Protein AF-A0A9P5ILT1-F1 (afdb_monomer_lite)

Organism: NCBI:txid139641

Structure (mmCIF, N/CA/C/O backbone):
data_AF-A0A9P5ILT1-F1
#
_entry.id   AF-A0A9P5ILT1-F1
#
loop_
_atom_site.group_PDB
_atom_site.id
_atom_site.type_symbol
_atom_site.label_atom_id
_atom_site.label_alt_id
_atom_site.label_comp_id
_atom_site.label_asym_id
_atom_site.label_entity_id
_atom_site.label_seq_id
_atom_site.pdbx_PDB_ins_code
_atom_site.Cartn_x
_atom_site.Cartn_y
_atom_site.Cartn_z
_atom_site.occupancy
_atom_site.B_iso_or_equiv
_atom_site.auth_seq_id
_atom_site.auth_comp_id
_atom_site.auth_asym_id
_atom_site.auth_atom_id
_atom_site.pdbx_PDB_model_num
ATOM 1 N N . MET A 1 1 ? -28.164 12.081 7.747 1.00 34.66 1 MET A N 1
ATOM 2 C CA . MET A 1 1 ? -28.177 11.231 6.538 1.00 34.66 1 MET A CA 1
ATOM 3 C C . MET A 1 1 ? -28.187 9.801 7.022 1.00 34.66 1 MET A C 1
ATOM 5 O O . MET A 1 1 ? -27.185 9.370 7.576 1.00 34.66 1 MET A O 1
ATOM 9 N N . GLU A 1 2 ? -29.314 9.105 6.895 1.00 34.25 2 GLU A N 1
ATOM 10 C CA . GLU A 1 2 ? -29.306 7.647 7.009 1.00 34.25 2 GLU A CA 1
ATOM 11 C C . GLU A 1 2 ? -28.445 7.129 5.857 1.00 34.25 2 GLU A C 1
ATOM 13 O O . GLU A 1 2 ? -28.800 7.266 4.688 1.00 34.25 2 GLU A O 1
ATOM 18 N N . SER A 1 3 ? -27.253 6.633 6.182 1.00 45.31 3 SER A N 1
ATOM 19 C CA . SER A 1 3 ? -26.514 5.763 5.278 1.00 45.31 3 SER A CA 1
ATOM 20 C C . SER A 1 3 ? -27.448 4.598 4.983 1.00 45.31 3 SER A C 1
ATOM 22 O O . SER A 1 3 ? -27.653 3.767 5.866 1.00 45.31 3 SER A O 1
ATOM 24 N N . GLY A 1 4 ? -28.018 4.537 3.776 1.00 52.44 4 GLY A N 1
ATOM 25 C CA . GLY A 1 4 ? -28.657 3.319 3.287 1.00 52.44 4 GLY A CA 1
ATOM 26 C C . GLY A 1 4 ? -27.746 2.134 3.600 1.00 52.44 4 GLY A C 1
ATOM 27 O O . GLY A 1 4 ? -26.514 2.261 3.575 1.00 52.44 4 GLY A O 1
ATOM 28 N N . CYS A 1 5 ? -28.328 1.015 4.024 1.00 67.44 5 CYS A N 1
ATOM 29 C CA . CYS A 1 5 ? -27.541 -0.144 4.408 1.00 67.44 5 CYS A CA 1
ATOM 30 C C . CYS A 1 5 ? -26.782 -0.618 3.160 1.00 67.44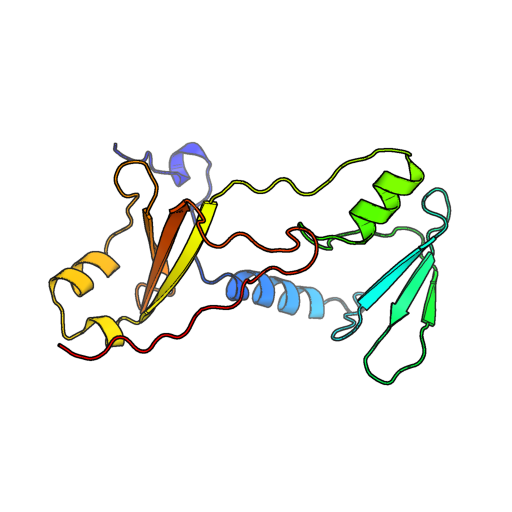 5 CYS A C 1
ATOM 32 O O . CYS A 1 5 ? -27.375 -1.234 2.285 1.00 67.44 5 CYS A O 1
ATOM 34 N N . ILE A 1 6 ? -25.481 -0.310 3.056 1.00 79.25 6 ILE A N 1
ATOM 35 C CA . ILE A 1 6 ? -24.634 -0.573 1.869 1.00 79.25 6 ILE A CA 1
ATOM 36 C C . ILE A 1 6 ? -24.800 -2.020 1.365 1.00 79.25 6 ILE A C 1
ATOM 38 O O . ILE A 1 6 ? -24.772 -2.286 0.169 1.00 79.25 6 ILE A O 1
ATOM 42 N N . ARG A 1 7 ? -25.053 -2.963 2.276 1.00 85.38 7 ARG A N 1
ATOM 43 C CA . ARG A 1 7 ? -25.343 -4.363 1.951 1.00 85.38 7 ARG A CA 1
ATOM 44 C C . ARG A 1 7 ? -26.602 -4.557 1.101 1.00 85.38 7 ARG A C 1
ATOM 46 O O . ARG A 1 7 ? -26.610 -5.433 0.247 1.00 85.38 7 ARG A O 1
ATOM 53 N N . GLU A 1 8 ? -27.666 -3.812 1.365 1.00 87.19 8 GLU A N 1
ATOM 54 C CA . GLU A 1 8 ? -28.930 -3.916 0.627 1.00 87.19 8 GLU A CA 1
ATOM 55 C C . GLU A 1 8 ? -28.791 -3.365 -0.792 1.00 87.19 8 GLU A C 1
ATOM 57 O O . GLU A 1 8 ? -29.348 -3.930 -1.727 1.00 87.19 8 GLU A O 1
ATOM 62 N N . GLU A 1 9 ? -28.008 -2.299 -0.957 1.00 91.00 9 GLU A N 1
ATOM 63 C CA . GLU A 1 9 ? -27.797 -1.652 -2.252 1.00 91.00 9 GLU A CA 1
ATOM 64 C C . GLU A 1 9 ? -26.807 -2.423 -3.137 1.00 91.00 9 GLU A C 1
ATOM 66 O O . GLU A 1 9 ? -27.036 -2.572 -4.337 1.00 91.00 9 GLU A O 1
ATOM 71 N N . TYR A 1 10 ? -25.729 -2.953 -2.551 1.00 89.81 10 TYR A N 1
ATOM 72 C CA . TYR A 1 10 ? -24.613 -3.536 -3.308 1.00 89.81 10 TYR A CA 1
ATOM 73 C C . TYR A 1 10 ? -24.456 -5.054 -3.133 1.00 89.81 10 TYR A C 1
ATOM 75 O O . TYR A 1 10 ? -23.564 -5.646 -3.733 1.00 89.81 10 TYR A O 1
ATOM 83 N N . GLY A 1 11 ? -25.290 -5.703 -2.315 1.00 90.88 11 GLY A N 1
ATOM 84 C CA . GLY A 1 11 ? -25.255 -7.151 -2.055 1.00 90.88 11 GLY A CA 1
ATOM 85 C C . GLY A 1 11 ? -24.144 -7.613 -1.102 1.00 90.88 11 GLY A C 1
ATOM 86 O O . GLY A 1 11 ? -24.247 -8.690 -0.511 1.00 90.88 11 GLY A O 1
ATOM 87 N N . ASP A 1 12 ? -23.127 -6.780 -0.879 1.00 86.88 12 ASP A N 1
ATOM 88 C CA . ASP A 1 12 ? -21.944 -7.100 -0.085 1.00 86.88 12 ASP A CA 1
ATOM 89 C C . ASP A 1 12 ? -21.780 -6.181 1.137 1.00 86.88 12 ASP A C 1
ATOM 91 O O . ASP A 1 12 ? -22.152 -5.005 1.109 1.00 86.88 12 ASP A O 1
ATOM 95 N N . PRO A 1 13 ? -21.212 -6.680 2.253 1.00 87.00 13 PRO A N 1
ATOM 96 C CA . PRO A 1 13 ? -20.919 -5.834 3.401 1.00 87.00 13 PRO A CA 1
ATOM 97 C C . PRO A 1 13 ? -19.838 -4.798 3.100 1.00 87.00 13 PRO A C 1
ATOM 99 O O . PRO A 1 13 ? -18.778 -5.117 2.566 1.00 87.00 13 PRO A O 1
ATOM 102 N N . HIS A 1 14 ? -20.034 -3.587 3.617 1.00 84.00 14 HIS A N 1
ATOM 103 C CA . HIS A 1 14 ? -18.939 -2.646 3.808 1.00 84.00 14 HIS A CA 1
ATOM 104 C C . HIS A 1 14 ? -18.054 -3.107 4.975 1.00 84.00 14 HIS A C 1
ATOM 106 O O . HIS A 1 14 ? -18.543 -3.305 6.090 1.00 84.00 14 HIS A O 1
ATOM 112 N N . MET A 1 15 ? -16.755 -3.294 4.730 1.00 84.44 15 MET A N 1
ATOM 113 C CA . MET A 1 15 ? -15.807 -3.778 5.737 1.00 84.44 15 MET A CA 1
ATOM 114 C C . MET A 1 15 ? -14.665 -2.785 5.941 1.00 84.44 15 MET A C 1
ATOM 116 O O . MET A 1 15 ? -14.044 -2.325 4.986 1.00 84.44 15 MET A O 1
ATOM 120 N N . VAL A 1 16 ? -14.344 -2.521 7.207 1.00 84.69 16 VAL A N 1
ATOM 121 C CA . VAL A 1 16 ? -13.182 -1.727 7.621 1.00 84.69 16 VAL A CA 1
ATOM 122 C C . VAL A 1 16 ? -12.216 -2.597 8.417 1.00 84.69 16 VAL A C 1
ATOM 124 O O . VAL A 1 16 ? -12.615 -3.524 9.124 1.00 84.69 16 VAL A O 1
ATOM 127 N N . GLY A 1 17 ? -10.921 -2.318 8.311 1.00 85.50 17 GLY A N 1
ATOM 128 C CA . GLY A 1 17 ? -9.905 -3.095 9.007 1.00 85.50 17 GLY A CA 1
ATOM 129 C C . GLY A 1 17 ? -8.515 -2.497 8.876 1.00 85.50 17 GLY A C 1
ATOM 130 O O . GLY A 1 17 ? -8.280 -1.559 8.114 1.00 85.50 17 GLY A O 1
ATOM 131 N N . HIS A 1 18 ? -7.574 -3.057 9.631 1.00 87.56 18 HIS A N 1
ATOM 132 C CA . HIS A 1 18 ? -6.176 -2.672 9.508 1.00 87.56 18 HIS A CA 1
ATOM 133 C C . HIS A 1 18 ? -5.635 -3.100 8.136 1.00 87.56 18 HIS A C 1
ATOM 135 O O . HIS A 1 18 ? -5.865 -4.231 7.711 1.00 87.56 18 HIS A O 1
ATOM 141 N N . ARG A 1 19 ? -4.885 -2.229 7.445 1.00 86.44 19 ARG A N 1
ATOM 142 C CA . ARG A 1 19 ? -4.401 -2.480 6.069 1.00 86.44 19 ARG A CA 1
ATOM 143 C C . ARG A 1 19 ? -3.512 -3.726 5.953 1.00 86.44 19 ARG A C 1
ATOM 145 O O . ARG A 1 19 ? -3.482 -4.374 4.904 1.00 86.44 19 ARG A O 1
ATOM 152 N N . SER A 1 20 ? -2.801 -4.081 7.024 1.00 88.81 20 SER A N 1
ATOM 153 C CA . SER A 1 20 ? -1.986 -5.301 7.040 1.00 88.81 20 SER A CA 1
ATOM 154 C C . SER A 1 20 ? -2.832 -6.575 7.014 1.00 88.81 20 SER A C 1
ATOM 156 O O . SER A 1 20 ? -2.392 -7.552 6.423 1.00 88.81 20 SER A O 1
ATOM 158 N N . SER A 1 21 ? -4.049 -6.577 7.571 1.00 90.06 21 SER A N 1
ATOM 159 C CA . SER A 1 21 ? -4.894 -7.774 7.669 1.00 90.06 21 SER A CA 1
ATOM 160 C C . SER A 1 21 ? -5.263 -8.381 6.305 1.00 90.06 21 SER A C 1
ATOM 162 O O . SER A 1 21 ? -4.961 -9.560 6.096 1.00 90.06 21 SER A O 1
ATOM 164 N N . PRO A 1 22 ? -5.849 -7.636 5.339 1.00 91.06 22 PRO A N 1
ATOM 165 C CA . PRO A 1 22 ? -6.147 -8.192 4.019 1.00 91.06 22 PRO A CA 1
ATOM 166 C C . PRO A 1 22 ? -4.868 -8.552 3.254 1.00 91.06 22 PRO A C 1
ATOM 168 O O . PRO A 1 22 ? -4.805 -9.616 2.642 1.00 91.06 22 PRO A O 1
ATOM 171 N N . THR A 1 23 ? -3.823 -7.724 3.349 1.00 92.62 23 THR A N 1
ATOM 172 C CA . THR A 1 23 ? -2.527 -7.971 2.691 1.00 92.62 23 THR A CA 1
ATOM 173 C C . THR A 1 23 ? -1.887 -9.275 3.177 1.00 92.62 23 THR A C 1
ATOM 175 O O . THR A 1 23 ? -1.473 -10.108 2.372 1.00 92.62 23 THR A O 1
ATOM 178 N N . GLN A 1 24 ? -1.866 -9.501 4.491 1.00 94.19 24 GLN A N 1
ATOM 179 C CA . GLN A 1 24 ? -1.342 -10.719 5.104 1.00 94.19 24 GLN A CA 1
ATOM 180 C C . GLN A 1 24 ? -2.189 -11.941 4.735 1.00 94.19 24 GLN A C 1
ATOM 182 O O . GLN A 1 24 ? -1.641 -13.011 4.461 1.00 94.19 24 GLN A O 1
ATOM 187 N N . GLY A 1 25 ? -3.516 -11.788 4.702 1.00 95.56 25 GLY A N 1
ATOM 188 C CA . GLY A 1 25 ? -4.440 -12.835 4.272 1.00 95.56 25 GLY A CA 1
ATOM 189 C C . GLY A 1 25 ? -4.195 -13.272 2.826 1.00 95.56 25 GLY A C 1
ATOM 190 O O . GLY A 1 25 ? -4.086 -14.471 2.561 1.00 95.56 25 GLY A O 1
ATOM 191 N N . LEU A 1 26 ? -4.045 -12.310 1.909 1.00 95.69 26 LEU A N 1
ATOM 192 C CA . LEU A 1 26 ? -3.699 -12.556 0.506 1.00 95.69 26 LEU A CA 1
ATOM 193 C C . LEU A 1 26 ? -2.339 -13.244 0.385 1.00 95.69 26 LEU A C 1
ATOM 195 O O . LEU A 1 26 ? -2.253 -14.321 -0.198 1.00 95.69 26 LEU A O 1
ATOM 199 N N . TYR A 1 27 ? -1.301 -12.690 1.015 1.00 95.75 27 TYR A N 1
ATOM 200 C CA . TYR A 1 27 ? 0.045 -13.265 1.000 1.00 95.75 27 TYR A CA 1
ATOM 201 C C . TYR A 1 27 ? 0.068 -14.716 1.509 1.00 95.75 27 TYR A C 1
ATOM 203 O O . TYR A 1 27 ? 0.648 -15.602 0.879 1.00 95.75 27 TYR A O 1
ATOM 211 N N . ASN A 1 28 ? -0.614 -14.995 2.622 1.00 96.31 28 ASN A N 1
ATOM 212 C CA . ASN A 1 28 ? -0.699 -16.343 3.183 1.00 96.31 28 ASN A CA 1
ATOM 213 C C . ASN A 1 28 ? -1.470 -17.320 2.286 1.00 96.31 28 ASN A C 1
ATOM 215 O O . ASN A 1 28 ? -1.109 -18.495 2.233 1.00 96.31 28 ASN A O 1
ATOM 219 N N . LYS A 1 29 ? -2.507 -16.862 1.574 1.00 97.19 29 LYS A N 1
ATOM 220 C CA . LYS A 1 29 ? -3.202 -17.692 0.580 1.00 97.19 29 LYS A CA 1
ATOM 221 C C . LYS A 1 29 ? -2.320 -17.965 -0.638 1.00 97.19 29 LYS A C 1
ATOM 223 O O . LYS A 1 29 ? -2.256 -19.111 -1.069 1.00 97.19 29 LYS A O 1
ATOM 228 N N . CYS A 1 30 ? -1.609 -16.961 -1.144 1.00 96.88 30 CYS A N 1
ATOM 229 C CA . CYS A 1 30 ? -0.719 -17.109 -2.295 1.00 96.88 30 CYS A CA 1
ATOM 230 C C . CYS A 1 30 ? 0.439 -18.082 -2.026 1.00 96.88 30 CYS A C 1
ATOM 232 O O . CYS A 1 30 ? 0.799 -18.846 -2.911 1.00 96.88 30 CYS A O 1
ATOM 234 N N . LYS A 1 31 ? 0.952 -18.150 -0.789 1.00 95.62 31 LYS A N 1
ATOM 235 C CA . LYS A 1 31 ? 1.980 -19.134 -0.389 1.00 95.62 31 LYS A CA 1
ATOM 236 C C . LYS A 1 31 ? 1.562 -20.602 -0.541 1.00 95.62 31 LYS A C 1
ATOM 238 O O . LYS A 1 31 ? 2.414 -21.478 -0.469 1.00 95.62 31 LYS A O 1
ATOM 243 N N . LYS A 1 32 ? 0.270 -20.887 -0.730 1.00 96.81 32 LYS A N 1
ATOM 244 C CA . LYS A 1 32 ? -0.218 -22.247 -0.999 1.00 96.81 32 LYS A CA 1
ATOM 245 C C . LYS A 1 32 ? 0.031 -22.697 -2.444 1.00 96.81 32 LYS A C 1
ATOM 247 O O . LYS A 1 32 ? -0.148 -23.876 -2.726 1.00 96.81 32 LYS A O 1
ATOM 252 N N . TYR A 1 33 ? 0.420 -21.784 -3.336 1.00 97.56 33 TYR A N 1
ATOM 253 C CA . TYR A 1 33 ? 0.708 -22.071 -4.739 1.00 97.56 33 TYR A CA 1
ATOM 254 C C . TYR A 1 33 ? 2.229 -22.150 -4.943 1.00 97.56 33 TYR A C 1
ATOM 256 O O . TYR A 1 33 ? 2.898 -21.125 -4.809 1.00 97.56 33 TYR A O 1
ATOM 264 N N . PRO A 1 34 ? 2.790 -23.334 -5.250 1.00 94.69 34 PRO A N 1
ATOM 265 C CA . PRO A 1 34 ? 4.242 -23.531 -5.319 1.00 94.69 34 PRO A CA 1
ATOM 266 C C . PRO A 1 34 ? 4.901 -22.788 -6.489 1.00 94.69 34 PRO A C 1
ATOM 268 O O . PRO A 1 34 ? 6.074 -22.433 -6.405 1.00 94.69 34 PRO A O 1
ATOM 271 N N . ASP A 1 35 ? 4.143 -22.509 -7.550 1.00 96.62 35 ASP A N 1
ATOM 272 C CA . ASP A 1 35 ? 4.636 -21.798 -8.734 1.00 96.62 35 ASP A CA 1
ATOM 273 C C . ASP A 1 35 ? 4.800 -20.290 -8.493 1.00 96.62 35 ASP A C 1
ATOM 275 O O . ASP A 1 35 ? 5.437 -19.591 -9.282 1.00 96.62 35 ASP A O 1
ATOM 279 N N . LEU A 1 36 ? 4.249 -19.771 -7.390 1.00 96.12 36 LEU A N 1
ATOM 280 C CA . LEU A 1 36 ? 4.314 -18.359 -7.057 1.00 96.12 36 LEU A CA 1
ATOM 281 C C . LEU A 1 36 ? 5.499 -18.078 -6.127 1.00 96.12 36 LEU A C 1
ATOM 283 O O . LEU A 1 36 ? 5.518 -18.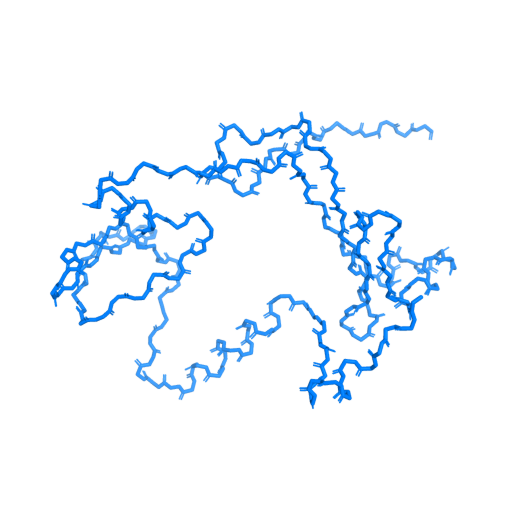461 -4.956 1.00 96.12 36 LEU A O 1
ATOM 287 N N . LYS A 1 37 ? 6.490 -17.361 -6.659 1.00 95.19 37 LYS A N 1
ATOM 288 C CA . LYS A 1 37 ? 7.720 -17.006 -5.943 1.00 95.19 37 LYS A CA 1
ATOM 289 C C . LYS A 1 37 ? 7.640 -15.584 -5.404 1.00 95.19 37 LYS A C 1
ATOM 291 O O . LYS A 1 37 ? 7.304 -14.650 -6.127 1.00 95.19 37 LYS A O 1
ATOM 296 N N . PHE A 1 38 ? 7.984 -15.421 -4.130 1.00 94.94 38 PHE A N 1
ATOM 297 C CA . PHE A 1 38 ? 8.082 -14.118 -3.480 1.00 94.94 38 PHE A CA 1
ATOM 298 C C . PHE A 1 38 ? 9.543 -13.756 -3.240 1.00 94.94 38 PHE A C 1
ATOM 300 O O . PHE A 1 38 ? 10.251 -14.482 -2.545 1.00 94.94 38 PHE A O 1
ATOM 307 N N . HIS A 1 39 ? 9.958 -12.602 -3.756 1.00 93.12 39 HIS A N 1
ATOM 308 C CA . HIS A 1 39 ? 11.281 -12.027 -3.532 1.00 93.12 39 HIS A CA 1
ATOM 309 C C . HIS A 1 39 ? 11.117 -10.745 -2.706 1.00 93.12 39 HIS A C 1
ATOM 311 O O . HIS A 1 39 ? 10.661 -9.720 -3.208 1.00 93.12 39 HIS A O 1
ATOM 317 N N . CYS A 1 40 ? 11.406 -10.831 -1.406 1.00 93.62 40 CYS A N 1
ATOM 318 C CA . CYS A 1 40 ? 11.320 -9.705 -0.474 1.00 93.62 40 CYS A CA 1
ATOM 319 C C . CYS A 1 40 ? 12.696 -9.058 -0.287 1.00 93.62 40 CYS A C 1
ATOM 321 O O . CYS A 1 40 ? 13.712 -9.744 -0.329 1.00 93.62 40 CYS A O 1
ATOM 323 N N . GLY A 1 41 ? 12.733 -7.749 -0.018 1.00 93.19 41 GLY A N 1
ATOM 324 C CA . GLY A 1 41 ? 14.004 -7.013 0.074 1.00 93.19 41 GLY A CA 1
ATOM 325 C C . GLY A 1 41 ? 14.703 -6.840 -1.279 1.00 93.19 41 GLY A C 1
ATOM 326 O O . GLY A 1 41 ? 15.889 -6.515 -1.320 1.00 93.19 41 GLY A O 1
ATOM 327 N N . THR A 1 42 ? 13.951 -7.053 -2.358 1.00 93.44 42 THR A N 1
ATOM 328 C CA . THR A 1 42 ? 14.384 -6.936 -3.743 1.00 93.44 42 THR A CA 1
ATOM 329 C C . THR A 1 42 ? 13.644 -5.776 -4.396 1.00 93.44 42 THR A C 1
ATOM 331 O O . THR A 1 42 ? 12.421 -5.670 -4.281 1.00 93.44 42 THR A O 1
ATOM 334 N N . SER A 1 43 ? 14.386 -4.915 -5.076 1.00 92.44 43 SER A N 1
ATOM 335 C CA . SER A 1 43 ? 13.860 -3.780 -5.830 1.00 92.44 43 SER A CA 1
ATOM 336 C C . SER A 1 43 ? 13.978 -4.055 -7.322 1.00 92.44 43 SER A C 1
ATOM 338 O O . SER A 1 43 ? 14.951 -4.662 -7.758 1.00 92.44 43 SER A O 1
ATOM 340 N N . VAL A 1 44 ? 13.003 -3.588 -8.103 1.00 92.19 44 VAL A N 1
ATOM 341 C CA . VAL A 1 44 ? 13.106 -3.541 -9.567 1.00 92.19 44 VAL A CA 1
ATOM 342 C C . VAL A 1 44 ? 13.641 -2.171 -9.960 1.00 92.19 44 VAL A C 1
ATOM 344 O O . VAL A 1 44 ? 13.006 -1.150 -9.681 1.00 92.19 44 VAL A O 1
ATOM 347 N N . ASP A 1 45 ? 14.809 -2.148 -10.593 1.00 87.81 45 ASP A N 1
ATOM 348 C CA . ASP A 1 45 ? 15.500 -0.911 -10.946 1.00 87.81 45 ASP A CA 1
ATOM 349 C C . ASP A 1 45 ? 15.137 -0.411 -12.337 1.00 87.81 45 ASP A C 1
ATOM 351 O O . ASP A 1 45 ? 14.877 0.772 -12.538 1.00 87.81 45 ASP A O 1
ATOM 355 N N . GLU A 1 46 ? 15.114 -1.299 -13.315 1.00 87.31 46 GLU A N 1
ATOM 356 C CA . GLU A 1 46 ? 14.927 -0.924 -14.709 1.00 87.31 46 GLU A CA 1
ATOM 357 C C . GLU A 1 46 ? 14.107 -2.001 -15.398 1.00 87.31 46 GLU A C 1
ATOM 359 O O . GLU A 1 46 ? 14.336 -3.181 -15.152 1.00 87.31 46 GLU A O 1
ATOM 364 N N . VAL A 1 47 ? 13.182 -1.596 -16.263 1.00 88.56 47 VAL A N 1
ATOM 365 C CA . VAL A 1 47 ? 12.510 -2.477 -17.219 1.00 88.56 47 VAL A CA 1
ATOM 366 C C . VAL A 1 47 ? 12.917 -2.050 -18.622 1.00 88.56 47 VAL A C 1
ATOM 368 O O . VAL A 1 47 ? 12.884 -0.865 -18.952 1.00 88.56 47 VAL A O 1
ATOM 371 N N . ARG A 1 48 ? 13.300 -3.018 -19.443 1.00 84.38 48 ARG A N 1
ATOM 372 C CA . ARG A 1 48 ? 13.665 -2.861 -20.849 1.00 84.38 48 ARG A CA 1
ATOM 373 C C . ARG A 1 48 ? 12.697 -3.652 -21.716 1.00 84.38 48 ARG A C 1
ATOM 375 O O . ARG A 1 48 ? 12.006 -4.546 -21.230 1.00 84.38 48 ARG A O 1
ATOM 382 N N . ASP A 1 49 ? 12.685 -3.331 -23.006 1.00 82.19 49 ASP A N 1
ATOM 383 C CA . ASP A 1 49 ? 11.982 -4.115 -24.026 1.00 82.19 49 ASP A CA 1
ATOM 384 C C . ASP A 1 49 ? 10.459 -4.225 -23.779 1.00 82.19 49 ASP A C 1
ATOM 386 O O . ASP A 1 49 ? 9.852 -5.281 -23.963 1.00 82.19 49 ASP A O 1
ATOM 390 N N . LEU A 1 50 ? 9.830 -3.104 -23.389 1.00 74.50 50 LEU A N 1
ATOM 391 C CA . LEU A 1 50 ? 8.410 -2.988 -23.004 1.00 74.50 50 LEU A CA 1
ATOM 392 C C . LEU A 1 50 ? 7.395 -3.468 -24.066 1.00 74.50 50 LEU A C 1
ATOM 394 O O . LEU A 1 50 ? 6.215 -3.606 -23.754 1.00 74.50 50 LEU A O 1
ATOM 398 N N . SER A 1 51 ? 7.818 -3.699 -25.312 1.00 71.69 51 SER A N 1
ATOM 399 C CA . SER A 1 51 ? 6.934 -3.946 -26.459 1.00 71.69 51 SER A CA 1
ATOM 400 C C . SER A 1 51 ? 6.814 -5.405 -26.909 1.00 71.69 51 SER A C 1
ATOM 402 O O . SER A 1 51 ? 5.883 -5.715 -27.650 1.00 71.69 51 SER A O 1
ATOM 404 N N . SER A 1 52 ? 7.727 -6.306 -26.526 1.00 77.69 52 SER A N 1
ATOM 405 C CA . SER A 1 52 ? 7.712 -7.680 -27.070 1.00 77.69 52 SER A CA 1
ATOM 406 C C . SER A 1 52 ? 8.143 -8.765 -26.089 1.00 77.69 52 SER A C 1
ATOM 408 O O . SER A 1 52 ? 7.434 -9.758 -25.946 1.00 77.69 52 SER A O 1
ATOM 410 N N . LYS A 1 53 ? 9.284 -8.590 -25.417 1.00 88.06 53 LYS A N 1
ATOM 411 C CA . LYS A 1 53 ? 9.815 -9.514 -24.407 1.00 88.06 53 LYS A CA 1
ATOM 412 C C . LYS A 1 53 ? 10.442 -8.705 -23.280 1.00 88.06 53 LYS A C 1
ATOM 414 O O . LYS A 1 53 ? 11.644 -8.440 -23.337 1.00 88.06 53 LYS A O 1
ATOM 419 N N . PRO A 1 54 ? 9.637 -8.263 -22.304 1.00 91.00 54 PRO A N 1
ATOM 420 C CA . PRO A 1 54 ? 10.137 -7.400 -21.257 1.00 91.00 54 PRO A CA 1
ATOM 421 C C . PRO A 1 54 ? 11.218 -8.108 -20.444 1.00 91.00 54 PRO A C 1
ATOM 423 O O . PRO A 1 54 ? 11.108 -9.279 -20.072 1.00 91.00 54 PRO A O 1
ATOM 426 N N . SER A 1 55 ? 12.256 -7.355 -20.123 1.00 93.19 55 SER A N 1
ATOM 427 C CA . SER A 1 55 ? 13.285 -7.778 -19.183 1.00 93.19 55 SER A CA 1
ATOM 428 C C . SER A 1 55 ? 13.451 -6.718 -18.114 1.00 93.19 55 SER A C 1
ATOM 430 O O . SER A 1 55 ? 13.166 -5.544 -18.350 1.00 93.19 55 SER A O 1
ATOM 432 N N . PHE A 1 56 ? 13.880 -7.107 -16.923 1.00 93.12 56 PHE A N 1
ATOM 433 C CA . PHE A 1 56 ? 14.070 -6.162 -15.837 1.00 93.12 56 PHE A CA 1
ATOM 434 C C . PHE A 1 56 ? 15.275 -6.502 -14.980 1.00 93.12 56 PHE A C 1
ATOM 436 O O . PHE A 1 56 ? 15.684 -7.655 -14.877 1.00 93.12 56 PHE A O 1
ATOM 443 N N . THR A 1 57 ? 15.852 -5.475 -14.369 1.00 94.06 57 THR A N 1
ATOM 444 C CA . THR A 1 57 ? 16.972 -5.621 -13.442 1.00 94.06 57 THR A CA 1
ATOM 445 C C . THR A 1 57 ? 16.447 -5.587 -12.018 1.00 94.06 57 THR A C 1
ATOM 447 O O . THR A 1 57 ? 15.710 -4.666 -11.651 1.00 94.06 57 THR A O 1
ATOM 450 N N . ILE A 1 58 ? 16.845 -6.570 -11.219 1.00 94.19 58 ILE A N 1
ATOM 451 C CA . ILE A 1 58 ? 16.595 -6.602 -9.784 1.00 94.19 58 ILE A CA 1
ATOM 452 C C . ILE A 1 58 ? 17.869 -6.315 -8.996 1.00 94.19 58 ILE A C 1
ATOM 454 O O . ILE A 1 58 ? 18.963 -6.728 -9.381 1.00 94.19 58 ILE A O 1
ATOM 458 N N . SER A 1 59 ? 17.713 -5.652 -7.855 1.00 93.25 59 SER A N 1
ATOM 459 C CA . SER A 1 59 ? 18.776 -5.467 -6.870 1.00 93.25 5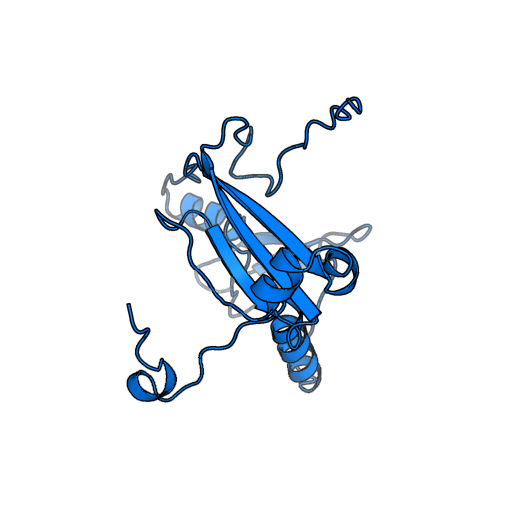9 SER A CA 1
ATOM 460 C C . SER A 1 59 ? 18.299 -5.862 -5.479 1.00 93.25 59 SER A C 1
ATOM 462 O O . SER A 1 59 ? 17.140 -5.666 -5.108 1.00 93.25 59 SER A O 1
ATOM 464 N N . SER A 1 60 ? 19.203 -6.445 -4.695 1.00 92.44 60 SER A N 1
ATOM 465 C CA . SER A 1 60 ? 18.979 -6.763 -3.282 1.00 92.44 60 SER A CA 1
ATOM 466 C C . SER A 1 60 ? 20.164 -6.259 -2.462 1.00 92.44 60 SER A C 1
ATOM 468 O O . SER A 1 60 ? 21.282 -6.138 -2.966 1.00 92.44 60 SER A O 1
ATOM 470 N N . ARG A 1 61 ? 19.943 -5.931 -1.186 1.00 88.25 61 ARG A N 1
ATOM 471 C CA . ARG A 1 61 ? 20.993 -5.346 -0.338 1.00 88.25 61 ARG A CA 1
ATOM 472 C C . ARG A 1 61 ? 22.198 -6.291 -0.219 1.00 88.25 61 ARG A C 1
ATOM 474 O O . ARG A 1 61 ? 22.081 -7.355 0.377 1.00 88.25 61 ARG A O 1
ATOM 481 N N . GLY A 1 62 ? 23.356 -5.853 -0.719 1.00 83.75 62 GLY A N 1
ATOM 482 C CA . GLY A 1 62 ? 24.613 -6.609 -0.656 1.00 83.75 62 GLY A CA 1
ATOM 483 C C . GLY A 1 62 ? 24.750 -7.719 -1.703 1.00 83.75 62 GLY A C 1
ATOM 484 O O . GLY A 1 62 ? 25.668 -8.525 -1.589 1.00 83.75 62 GLY A O 1
ATOM 485 N N . ALA A 1 63 ? 23.856 -7.765 -2.692 1.00 87.56 63 ALA A N 1
ATOM 486 C CA . ALA A 1 63 ? 23.941 -8.670 -3.830 1.00 87.56 63 ALA A CA 1
ATOM 487 C C . ALA A 1 63 ? 24.249 -7.894 -5.117 1.00 87.56 63 ALA A C 1
ATOM 489 O O . ALA A 1 63 ? 23.933 -6.707 -5.231 1.00 87.56 63 ALA A O 1
ATOM 490 N N . GLU A 1 64 ? 24.844 -8.590 -6.081 1.00 89.31 64 G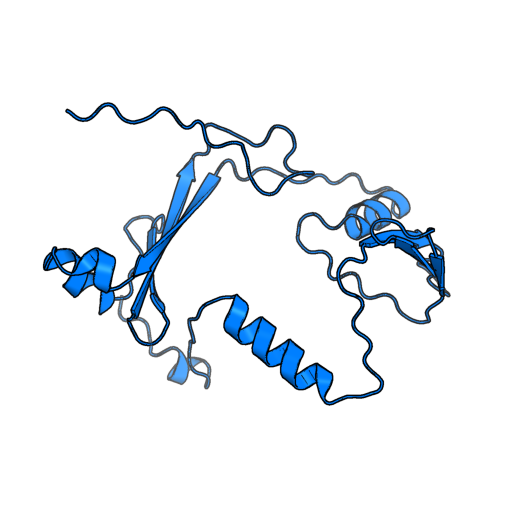LU A N 1
ATOM 491 C CA . GLU A 1 64 ? 24.994 -8.089 -7.445 1.00 89.31 64 GLU A CA 1
ATOM 492 C C . GLU A 1 64 ? 23.624 -7.906 -8.107 1.00 89.31 64 GLU A C 1
ATOM 494 O O . GLU A 1 64 ? 22.649 -8.583 -7.766 1.00 89.31 64 GLU A O 1
ATOM 499 N N . MET A 1 65 ? 23.553 -6.973 -9.055 1.00 93.31 65 MET A N 1
ATOM 500 C CA . MET A 1 65 ? 22.345 -6.779 -9.853 1.00 93.31 65 MET A CA 1
ATOM 501 C C . MET A 1 65 ? 22.154 -7.955 -10.811 1.00 93.31 65 MET A C 1
ATOM 503 O O . MET A 1 65 ? 23.105 -8.413 -11.444 1.00 93.31 65 MET A O 1
ATOM 507 N N . GLU A 1 66 ? 20.913 -8.405 -10.964 1.00 93.56 66 GLU A N 1
ATOM 508 C CA . GLU A 1 66 ? 20.562 -9.529 -11.833 1.00 93.56 66 GLU A CA 1
ATOM 509 C C . GLU A 1 66 ? 19.520 -9.100 -12.867 1.00 93.56 66 GLU A C 1
ATOM 511 O O . GLU A 1 66 ? 18.570 -8.385 -12.546 1.00 93.56 66 GLU A O 1
ATOM 516 N N . ARG A 1 67 ? 19.690 -9.550 -14.116 1.00 93.88 67 ARG A N 1
ATOM 517 C CA . ARG A 1 67 ? 18.690 -9.390 -15.177 1.00 93.88 67 ARG A CA 1
ATOM 518 C C . ARG A 1 67 ? 17.745 -10.588 -15.179 1.00 93.88 67 ARG A C 1
ATOM 520 O O . ARG A 1 67 ? 18.195 -11.728 -15.210 1.00 93.88 67 ARG A O 1
ATOM 527 N N . VAL A 1 68 ? 16.451 -10.305 -15.248 1.00 93.38 68 VAL A N 1
ATOM 528 C CA . VAL A 1 68 ? 15.371 -11.285 -15.340 1.00 93.38 68 VAL A CA 1
ATOM 529 C C . VAL A 1 68 ? 14.591 -11.040 -16.626 1.00 93.38 68 VAL A C 1
ATOM 531 O O . VAL A 1 68 ? 14.138 -9.924 -16.876 1.00 93.38 68 VAL A O 1
ATOM 534 N N . ASP A 1 69 ? 14.420 -12.079 -17.437 1.00 93.50 69 ASP A N 1
ATOM 535 C CA . ASP A 1 69 ? 13.558 -12.041 -18.619 1.00 93.50 69 ASP A CA 1
ATOM 536 C C . ASP A 1 69 ? 12.172 -12.612 -18.275 1.00 93.50 69 ASP A C 1
ATOM 538 O O . ASP A 1 69 ? 12.049 -13.547 -17.478 1.00 93.50 69 ASP A O 1
ATOM 542 N N . CYS A 1 70 ? 11.116 -12.047 -18.861 1.00 92.81 70 CYS A N 1
ATOM 543 C CA . CYS A 1 70 ? 9.745 -12.507 -18.647 1.00 92.81 70 CYS A CA 1
ATOM 544 C C . CYS A 1 70 ? 8.867 -12.280 -19.884 1.00 92.81 70 CYS A C 1
ATOM 546 O O . CYS A 1 70 ? 9.183 -11.464 -20.747 1.00 92.81 70 CYS A O 1
ATOM 548 N N . ASP A 1 71 ? 7.741 -12.990 -19.964 1.00 92.56 71 ASP A N 1
ATOM 549 C CA . ASP A 1 71 ? 6.764 -12.782 -21.040 1.00 92.56 71 ASP A CA 1
ATOM 550 C C . ASP A 1 71 ? 5.859 -11.575 -20.759 1.00 92.56 71 ASP A C 1
ATOM 552 O O . ASP A 1 71 ? 5.496 -10.828 -21.665 1.00 92.56 71 ASP A O 1
ATOM 556 N N . VAL A 1 72 ? 5.493 -11.376 -19.486 1.00 91.44 72 VAL A N 1
ATOM 557 C CA . VAL A 1 72 ? 4.608 -10.296 -19.037 1.00 91.44 72 VAL A CA 1
ATOM 558 C C . VAL A 1 72 ? 5.151 -9.688 -17.750 1.00 91.44 72 VAL A C 1
ATOM 560 O O . VAL A 1 72 ? 5.376 -10.391 -16.764 1.00 91.44 72 VAL A O 1
ATOM 563 N N . PHE A 1 73 ? 5.287 -8.362 -17.742 1.00 91.62 73 PHE A N 1
ATOM 564 C CA . PHE A 1 73 ? 5.663 -7.585 -16.565 1.00 91.62 73 PHE A CA 1
ATOM 565 C C . PHE A 1 73 ? 4.467 -6.776 -16.044 1.00 91.62 73 PHE A C 1
ATOM 567 O O . PHE A 1 73 ? 3.912 -5.944 -16.760 1.00 91.62 73 PHE A O 1
ATOM 574 N N . LEU A 1 74 ? 4.071 -6.998 -14.785 1.00 92.69 74 LEU A N 1
ATOM 575 C CA . LEU A 1 74 ? 2.982 -6.265 -14.127 1.00 92.69 74 LEU A CA 1
ATOM 576 C C . LEU A 1 74 ? 3.543 -5.240 -13.131 1.00 92.69 74 LEU A C 1
ATOM 578 O O . LEU A 1 74 ? 3.998 -5.583 -12.040 1.00 92.69 74 LEU A O 1
ATOM 582 N N . ALA A 1 75 ? 3.483 -3.958 -13.494 1.00 91.44 75 ALA A N 1
ATOM 583 C CA . ALA A 1 75 ? 4.026 -2.863 -12.693 1.00 91.44 75 ALA A CA 1
ATOM 584 C C . ALA A 1 75 ? 3.058 -2.397 -11.583 1.00 91.44 75 ALA A C 1
ATOM 586 O O . ALA A 1 75 ? 2.308 -1.438 -11.754 1.00 91.44 75 ALA A O 1
ATOM 587 N N . CYS A 1 76 ? 3.107 -3.023 -10.405 1.00 93.31 76 CYS A N 1
ATOM 588 C CA . CYS A 1 76 ? 2.258 -2.672 -9.250 1.00 93.31 76 CYS A CA 1
ATOM 589 C C . CYS A 1 76 ? 2.963 -1.782 -8.197 1.00 93.31 76 CYS A C 1
ATOM 591 O O . CYS A 1 76 ? 2.715 -1.910 -7.000 1.00 93.31 76 CYS A O 1
ATOM 593 N N . GLY A 1 77 ? 3.847 -0.874 -8.630 1.00 88.31 77 GLY A N 1
ATOM 594 C CA . GLY A 1 77 ? 4.754 -0.084 -7.772 1.00 88.31 77 GLY A CA 1
ATOM 595 C C . GLY A 1 77 ? 4.140 1.081 -6.974 1.00 88.31 77 GLY A C 1
ATOM 596 O O . GLY A 1 77 ? 4.875 1.837 -6.343 1.00 88.31 77 GLY A O 1
ATOM 597 N N . GLY A 1 78 ? 2.815 1.256 -6.994 1.00 90.25 78 GLY A N 1
ATOM 598 C CA . GLY A 1 78 ? 2.121 2.330 -6.270 1.00 90.25 78 GLY A CA 1
ATOM 599 C C . GLY A 1 78 ? 2.248 3.724 -6.906 1.00 90.25 78 GLY A C 1
ATOM 600 O O . GLY A 1 78 ? 2.673 3.872 -8.048 1.00 90.25 78 GLY A O 1
ATOM 601 N N . ILE A 1 79 ? 1.844 4.762 -6.163 1.00 87.75 79 ILE A N 1
ATOM 602 C CA . ILE A 1 79 ? 1.722 6.143 -6.674 1.00 87.75 79 ILE A CA 1
ATOM 603 C C . ILE A 1 79 ? 3.064 6.769 -7.095 1.00 87.75 79 ILE A C 1
ATOM 605 O O . ILE A 1 79 ? 3.091 7.537 -8.050 1.00 87.75 79 ILE A O 1
ATOM 609 N N . LYS A 1 80 ? 4.185 6.393 -6.457 1.00 85.88 80 LYS A N 1
ATOM 610 C CA . LYS A 1 80 ? 5.552 6.831 -6.828 1.00 85.88 80 LYS A CA 1
ATOM 611 C C . LYS A 1 80 ? 6.299 5.768 -7.639 1.00 85.88 80 LYS A C 1
ATOM 613 O O . LYS A 1 80 ? 7.485 5.527 -7.437 1.00 85.88 80 LYS A O 1
ATOM 618 N N . SER A 1 81 ? 5.578 5.049 -8.497 1.00 88.44 81 SER A N 1
ATOM 619 C CA . SER A 1 81 ? 6.146 3.972 -9.308 1.00 88.44 81 SER A CA 1
ATOM 620 C C . SER A 1 81 ? 7.206 4.507 -10.276 1.00 88.44 81 SER A C 1
ATOM 622 O O . SER A 1 81 ? 6.880 5.224 -11.221 1.00 88.44 81 SER A O 1
ATOM 624 N N . ARG A 1 82 ? 8.458 4.065 -10.116 1.00 86.06 82 ARG A N 1
ATOM 625 C CA . ARG A 1 82 ? 9.543 4.311 -11.086 1.00 86.06 82 ARG A CA 1
ATOM 626 C C . ARG A 1 82 ? 9.205 3.765 -12.477 1.00 86.06 82 ARG A C 1
ATOM 628 O O . ARG A 1 82 ? 9.581 4.349 -13.484 1.00 86.06 82 ARG A O 1
ATOM 635 N N . MET A 1 83 ? 8.436 2.675 -12.541 1.00 89.31 83 MET A N 1
ATOM 636 C CA . MET A 1 83 ? 8.008 2.077 -13.810 1.00 89.31 83 MET A CA 1
ATOM 637 C C . MET A 1 83 ? 7.081 3.015 -14.588 1.00 89.31 83 MET A C 1
ATOM 639 O O . MET A 1 83 ? 7.183 3.104 -15.807 1.00 89.31 83 MET A O 1
ATOM 643 N N . ARG A 1 84 ? 6.220 3.768 -13.883 1.00 90.12 84 ARG A N 1
ATOM 644 C CA . ARG A 1 84 ? 5.368 4.793 -14.505 1.00 90.12 84 ARG A CA 1
ATOM 645 C C . ARG A 1 84 ? 6.225 5.880 -15.152 1.00 90.12 84 ARG A C 1
ATOM 647 O O . ARG A 1 84 ? 5.967 6.237 -16.292 1.00 90.12 84 ARG A O 1
ATOM 654 N N . GLU A 1 85 ? 7.242 6.382 -14.452 1.00 87.62 85 GLU A N 1
ATOM 655 C CA . GLU A 1 85 ? 8.149 7.409 -14.991 1.00 87.62 85 GLU A CA 1
ATOM 656 C C . GLU A 1 85 ? 8.881 6.926 -16.249 1.00 87.62 85 GLU A C 1
ATOM 658 O O . GLU A 1 85 ? 9.005 7.667 -17.221 1.00 87.62 85 GLU A O 1
ATOM 663 N N . MET A 1 86 ? 9.333 5.669 -16.250 1.00 86.75 86 MET A N 1
ATOM 664 C CA . MET A 1 86 ? 10.000 5.069 -17.407 1.00 86.75 86 MET A CA 1
ATOM 665 C C . MET A 1 86 ? 9.071 4.961 -18.618 1.00 86.75 86 MET A C 1
ATOM 667 O O . MET A 1 86 ? 9.464 5.357 -19.712 1.00 86.75 86 MET A O 1
ATOM 671 N N . MET A 1 87 ? 7.840 4.477 -18.422 1.00 88.88 87 MET A N 1
ATOM 672 C CA . MET A 1 87 ? 6.848 4.380 -19.498 1.00 88.88 87 MET A CA 1
ATOM 673 C C . MET A 1 87 ? 6.486 5.754 -20.071 1.00 88.88 87 MET A C 1
ATOM 675 O O . MET A 1 87 ? 6.432 5.919 -21.284 1.00 88.88 87 MET A O 1
ATOM 679 N N . LEU A 1 88 ? 6.272 6.754 -19.209 1.00 90.62 88 LEU A N 1
ATOM 680 C CA . LEU A 1 88 ? 5.963 8.117 -19.649 1.00 90.62 88 LEU A CA 1
ATOM 681 C C . LEU A 1 88 ? 7.100 8.709 -20.484 1.00 90.62 88 LEU A C 1
ATOM 683 O O . LEU A 1 88 ? 6.846 9.296 -21.532 1.00 90.62 88 LEU A O 1
ATOM 687 N N . ARG A 1 89 ? 8.353 8.486 -20.067 1.00 88.38 89 ARG A N 1
ATOM 688 C CA . ARG A 1 89 ? 9.530 8.912 -20.829 1.00 88.38 89 ARG A CA 1
ATOM 689 C C . ARG A 1 89 ? 9.612 8.237 -22.196 1.00 88.38 89 ARG A C 1
ATOM 691 O O . ARG A 1 89 ? 9.887 8.924 -23.173 1.00 88.38 89 ARG A O 1
ATOM 698 N N . ASP A 1 90 ? 9.386 6.926 -22.262 1.00 87.00 90 ASP A N 1
ATOM 699 C CA . ASP A 1 90 ? 9.387 6.163 -23.520 1.00 87.00 90 ASP A CA 1
ATOM 700 C C . ASP A 1 90 ? 8.330 6.691 -24.503 1.00 87.00 90 ASP A C 1
ATOM 702 O O . ASP A 1 90 ? 8.580 6.823 -25.698 1.00 87.00 90 ASP A O 1
ATOM 706 N N . TRP A 1 91 ? 7.173 7.104 -23.984 1.00 90.19 91 TRP A N 1
ATOM 707 C CA . TRP A 1 91 ? 6.099 7.712 -24.773 1.00 90.19 91 TRP A CA 1
ATOM 708 C C . TRP A 1 91 ? 6.281 9.207 -25.054 1.00 90.19 91 TRP A C 1
ATOM 710 O O . TRP A 1 91 ? 5.425 9.809 -25.702 1.00 90.19 91 TRP A O 1
ATOM 720 N N . GLY A 1 92 ? 7.364 9.824 -24.572 1.00 92.50 92 GLY A N 1
ATOM 721 C CA . GLY A 1 92 ? 7.590 11.264 -24.708 1.00 92.50 92 GLY A CA 1
ATOM 722 C C . GLY A 1 92 ? 6.540 12.119 -23.990 1.00 92.50 92 GLY A C 1
ATOM 723 O O . GLY A 1 92 ? 6.299 13.256 -24.390 1.00 92.50 92 GLY A O 1
ATOM 724 N N . VAL A 1 93 ? 5.894 11.575 -22.956 1.00 94.69 93 VAL A N 1
ATOM 725 C CA . VAL A 1 93 ? 4.896 12.272 -22.143 1.00 94.69 93 VAL A CA 1
ATOM 726 C C . VAL A 1 93 ? 5.581 12.883 -20.929 1.00 94.69 93 VAL A C 1
ATOM 728 O O . VAL A 1 93 ? 6.166 12.174 -20.111 1.00 94.69 93 VAL A O 1
ATOM 731 N N . ASP A 1 94 ? 5.451 14.197 -20.789 1.00 87.75 94 ASP A N 1
ATOM 732 C CA . ASP A 1 94 ? 5.870 14.916 -19.593 1.00 87.75 94 ASP A CA 1
ATOM 733 C C . ASP A 1 94 ? 4.707 14.978 -18.593 1.00 87.75 94 ASP A C 1
ATOM 735 O O . ASP A 1 94 ? 3.656 15.558 -18.876 1.00 87.75 94 ASP A O 1
ATOM 739 N N . ALA A 1 95 ? 4.850 14.300 -17.452 1.00 85.69 95 ALA A N 1
ATOM 740 C CA . ALA A 1 95 ? 3.830 14.272 -16.411 1.00 85.69 95 ALA A CA 1
ATOM 741 C C . ALA A 1 95 ? 4.441 14.064 -15.023 1.00 85.69 95 ALA A C 1
ATOM 743 O O . ALA A 1 95 ? 5.039 13.024 -14.726 1.00 85.69 95 ALA A O 1
ATOM 744 N N . GLU A 1 96 ? 4.180 15.017 -14.135 1.00 81.56 96 GLU A N 1
ATOM 745 C CA . GLU A 1 96 ? 4.712 15.034 -12.775 1.00 81.56 96 GLU A CA 1
ATOM 746 C C . GLU A 1 96 ? 3.648 14.699 -11.721 1.00 81.56 96 GLU A C 1
ATOM 748 O O . GLU A 1 96 ? 2.447 14.622 -11.994 1.00 81.56 96 GLU A O 1
ATOM 753 N N . VAL A 1 97 ? 4.110 14.449 -10.495 1.00 83.38 97 VAL A N 1
ATOM 754 C CA . VAL A 1 97 ? 3.230 14.358 -9.326 1.00 83.38 97 VAL A CA 1
ATOM 755 C C . VAL A 1 97 ? 2.798 15.773 -8.958 1.00 83.38 97 VAL A C 1
ATOM 757 O O . VAL A 1 97 ? 3.647 16.619 -8.697 1.00 83.38 97 VAL A O 1
ATOM 760 N N . VAL A 1 98 ? 1.489 16.005 -8.902 1.00 84.19 98 VAL A N 1
ATOM 761 C CA . VAL A 1 98 ? 0.910 17.279 -8.463 1.00 84.19 98 VAL A CA 1
ATOM 762 C C . VAL A 1 98 ? 0.572 17.174 -6.982 1.00 84.19 98 VAL A C 1
ATOM 764 O O . VAL A 1 98 ? -0.101 16.228 -6.566 1.00 84.19 98 VAL A O 1
ATOM 767 N N . ASP A 1 99 ? 1.070 18.120 -6.191 1.00 83.12 99 ASP A N 1
ATOM 768 C CA . ASP A 1 99 ? 0.719 18.232 -4.779 1.00 83.12 99 ASP A CA 1
ATOM 769 C C . ASP A 1 99 ? -0.750 18.659 -4.648 1.00 83.12 99 ASP A C 1
ATOM 771 O O . ASP A 1 99 ? -1.209 19.557 -5.354 1.00 83.12 99 ASP A O 1
ATOM 775 N N . SER A 1 100 ? -1.498 18.000 -3.764 1.00 86.69 100 SER A N 1
ATOM 776 C CA . SER A 1 100 ? -2.870 18.404 -3.451 1.00 86.69 100 SER A CA 1
ATOM 777 C C . SER A 1 100 ? -2.936 19.601 -2.502 1.00 86.69 100 SER A C 1
ATOM 779 O O . SER A 1 100 ? -4.038 20.060 -2.220 1.00 86.69 100 SER A O 1
ATOM 781 N N . GLU A 1 101 ? -1.798 20.062 -1.971 1.00 85.75 101 GLU A N 1
ATOM 782 C CA . GLU A 1 101 ? -1.691 21.097 -0.931 1.00 85.75 101 GLU A CA 1
ATOM 783 C C . GLU A 1 101 ? -2.414 20.694 0.366 1.00 85.75 101 GLU A C 1
ATOM 785 O O . GLU A 1 101 ? -2.883 21.529 1.140 1.00 85.75 101 GLU A O 1
ATOM 790 N N . GLN A 1 102 ? -2.540 19.385 0.596 1.00 85.62 102 GLN A N 1
ATOM 791 C CA . GLN A 1 102 ? -3.253 18.795 1.726 1.00 85.62 102 GLN A CA 1
ATOM 792 C C . GLN A 1 102 ? -2.406 17.692 2.353 1.00 85.62 102 GLN A C 1
ATOM 794 O O . GLN A 1 102 ? -1.948 16.779 1.663 1.00 85.62 102 GLN A O 1
ATOM 799 N N . ALA A 1 103 ? -2.284 17.732 3.674 1.00 86.06 103 ALA A N 1
ATOM 800 C CA . ALA A 1 103 ? -1.659 16.696 4.474 1.00 86.06 103 ALA A CA 1
ATOM 801 C C . ALA A 1 103 ? -2.735 15.857 5.164 1.00 86.06 103 ALA A C 1
ATOM 803 O O . ALA A 1 103 ? -3.691 16.387 5.737 1.00 86.06 103 ALA A O 1
ATOM 804 N N . ALA A 1 104 ? -2.561 14.535 5.129 1.00 88.31 104 ALA A N 1
ATOM 805 C CA . ALA A 1 104 ? -3.417 13.603 5.843 1.00 88.31 104 ALA A CA 1
ATOM 806 C C . ALA A 1 104 ? -2.719 13.099 7.110 1.00 88.31 104 ALA A C 1
ATOM 808 O O . ALA A 1 104 ? -1.667 12.462 7.027 1.00 88.31 104 ALA A O 1
ATOM 809 N N . TYR A 1 105 ? -3.328 13.328 8.270 1.00 87.75 105 TYR A N 1
ATOM 810 C CA . TYR A 1 105 ? -2.850 12.792 9.541 1.00 87.75 105 TYR A CA 1
ATOM 811 C C . TYR A 1 105 ? -3.671 11.570 9.907 1.00 87.75 105 TYR A C 1
ATOM 813 O O . TYR A 1 105 ? -4.889 11.539 9.732 1.00 87.75 105 TYR A O 1
ATOM 821 N N . ARG A 1 106 ? -2.999 10.535 10.406 1.00 90.56 106 ARG A N 1
ATOM 822 C CA . ARG A 1 106 ? -3.648 9.285 10.787 1.00 90.56 106 ARG A CA 1
ATOM 823 C C . ARG A 1 106 ? -3.188 8.853 12.163 1.00 90.56 106 ARG A C 1
ATOM 825 O O . ARG A 1 106 ? -1.997 8.668 12.386 1.00 90.56 106 ARG A O 1
ATOM 832 N N . ILE A 1 107 ? -4.154 8.646 13.047 1.00 91.12 107 ILE A N 1
ATOM 833 C CA . ILE A 1 107 ? -3.931 8.263 14.437 1.00 91.12 107 ILE A CA 1
ATOM 834 C C . ILE A 1 107 ? -4.707 6.975 14.703 1.00 91.12 107 ILE A C 1
ATOM 836 O O . ILE A 1 107 ? -5.853 6.819 14.273 1.00 91.12 107 ILE A O 1
ATOM 840 N N . LEU A 1 108 ? -4.061 6.039 15.391 1.00 91.62 108 LEU A N 1
ATOM 841 C CA . LEU A 1 108 ? -4.682 4.826 15.904 1.00 91.62 108 LEU A CA 1
ATOM 842 C C . LEU A 1 108 ? -4.649 4.908 17.428 1.00 91.62 108 LEU A C 1
ATOM 844 O O . LEU A 1 108 ? -3.566 4.859 18.006 1.00 91.62 108 LEU A O 1
ATOM 848 N N . LEU A 1 109 ? -5.815 5.035 18.056 1.00 92.38 109 LEU A N 1
ATOM 849 C CA . LEU A 1 109 ? -5.950 4.999 19.511 1.00 92.38 109 LEU A CA 1
ATOM 850 C C . LEU A 1 109 ? -6.423 3.615 19.932 1.00 92.38 109 LEU A C 1
ATOM 852 O O . LEU A 1 109 ? -7.399 3.105 19.378 1.00 92.38 109 LEU A O 1
ATOM 856 N N . THR A 1 110 ? -5.740 2.980 20.877 1.00 93.25 110 THR A N 1
ATOM 857 C CA . THR A 1 110 ? -6.253 1.748 21.479 1.00 93.25 110 THR A CA 1
ATOM 858 C C . THR A 1 110 ? -7.316 2.081 22.518 1.00 93.25 110 THR A C 1
ATOM 860 O O . THR A 1 110 ? -7.324 3.168 23.091 1.00 93.25 110 THR A O 1
ATOM 863 N N . ARG A 1 111 ? -8.219 1.135 22.782 1.00 91.12 111 ARG A N 1
ATOM 864 C CA . ARG A 1 111 ? -9.248 1.304 23.816 1.00 91.12 111 ARG A CA 1
ATOM 865 C C . ARG A 1 111 ? -8.637 1.616 25.186 1.00 91.12 111 ARG A C 1
ATOM 867 O O . ARG A 1 111 ? -9.208 2.407 25.920 1.00 91.12 111 ARG A O 1
ATOM 874 N N . GLU A 1 112 ? -7.493 1.017 25.502 1.00 92.44 112 GLU A N 1
ATOM 875 C CA . GLU A 1 112 ? -6.765 1.249 26.755 1.00 92.44 112 GLU A CA 1
ATOM 876 C C . GLU A 1 112 ? -6.265 2.698 26.845 1.00 92.44 112 GLU A C 1
ATOM 878 O O . GLU A 1 112 ? -6.377 3.321 27.886 1.00 92.44 112 GLU A O 1
ATOM 883 N N . GLN A 1 113 ? -5.799 3.293 25.740 1.00 92.44 113 GLN A N 1
ATOM 884 C CA . GLN A 1 113 ? -5.388 4.707 25.723 1.00 92.44 113 GLN A CA 1
ATOM 885 C C . GLN A 1 113 ? -6.553 5.686 25.927 1.00 92.44 113 GLN A C 1
ATOM 887 O O . GLN A 1 113 ? -6.321 6.870 26.152 1.00 92.44 113 GLN A O 1
ATOM 892 N N . MET A 1 114 ? -7.788 5.207 25.793 1.00 90.44 114 MET A N 1
ATOM 893 C CA . MET A 1 114 ? -9.012 5.994 25.902 1.00 90.44 114 MET A CA 1
ATOM 894 C C . MET A 1 114 ? -9.749 5.735 27.223 1.00 90.44 114 MET A C 1
ATOM 896 O O . MET A 1 114 ? -10.788 6.338 27.448 1.00 90.44 114 MET A O 1
ATOM 900 N N . GLU A 1 115 ? -9.263 4.826 28.075 1.00 88.25 115 GLU A N 1
ATOM 901 C CA . GLU A 1 115 ? -10.049 4.273 29.187 1.00 88.25 115 GLU A CA 1
ATOM 902 C C . GLU A 1 115 ? -10.407 5.283 30.282 1.00 88.25 115 GLU A C 1
ATOM 904 O O . GLU A 1 115 ? -11.457 5.154 30.912 1.00 88.25 115 GLU A O 1
ATOM 909 N N . ASP A 1 116 ? -9.572 6.306 30.458 1.00 90.44 116 ASP A N 1
ATOM 910 C CA . ASP A 1 116 ? -9.754 7.356 31.463 1.00 90.44 116 ASP A CA 1
ATOM 911 C C . ASP A 1 116 ? -10.695 8.489 31.002 1.00 90.44 116 ASP A C 1
ATOM 913 O O . ASP A 1 116 ? -10.990 9.398 31.780 1.00 90.44 116 ASP A O 1
ATOM 917 N N . ASP A 1 117 ? -11.183 8.447 29.756 1.00 89.25 117 ASP A N 1
ATOM 918 C CA . ASP A 1 117 ? -12.056 9.465 29.166 1.00 89.25 117 ASP A CA 1
ATOM 919 C C . ASP A 1 117 ? -13.353 8.825 28.636 1.00 89.25 117 ASP A C 1
ATOM 921 O O . ASP A 1 117 ? -13.376 8.111 27.628 1.00 89.25 117 ASP A O 1
ATOM 925 N N . LEU A 1 118 ? -14.458 9.079 29.344 1.00 86.44 118 LEU A N 1
ATOM 926 C CA . LEU A 1 118 ? -15.772 8.519 29.021 1.00 86.44 118 LEU A CA 1
ATOM 927 C C . LEU A 1 118 ? -16.298 8.996 27.661 1.00 86.44 118 LEU A C 1
ATOM 929 O O . LEU A 1 118 ? -16.931 8.204 26.959 1.00 86.44 118 LEU A O 1
ATOM 933 N N . ASP A 1 119 ? -16.001 10.237 27.271 1.00 85.62 119 ASP A N 1
ATOM 934 C CA . ASP A 1 119 ? -16.450 10.800 25.997 1.00 85.62 119 ASP A CA 1
ATOM 935 C C . ASP A 1 119 ? -15.709 10.108 24.843 1.00 85.62 119 ASP A C 1
ATOM 937 O O . ASP A 1 119 ? -16.305 9.724 23.832 1.00 85.62 119 ASP A O 1
ATOM 941 N N . PHE A 1 120 ? -14.409 9.845 25.006 1.00 81.88 120 PHE A N 1
ATOM 942 C CA . PHE A 1 120 ? -13.652 9.053 24.035 1.00 81.88 120 PHE A CA 1
ATOM 943 C C . PHE A 1 120 ? -14.106 7.595 23.976 1.00 81.88 120 PHE A C 1
ATOM 945 O O . PHE A 1 120 ? -14.208 7.035 22.878 1.00 81.88 120 PHE A O 1
ATOM 952 N N . LEU A 1 121 ? -14.419 6.971 25.111 1.00 85.38 121 LEU A N 1
ATOM 953 C CA . LEU A 1 121 ? -14.968 5.616 25.117 1.00 85.38 121 LEU A CA 1
ATOM 954 C C . LEU A 1 121 ? -16.299 5.521 24.372 1.00 85.38 121 LEU A C 1
ATOM 956 O O . LEU A 1 121 ? -16.527 4.501 23.727 1.00 85.38 121 LEU A O 1
ATOM 960 N N . GLU A 1 122 ? -17.139 6.552 24.402 1.00 86.38 122 GLU A N 1
ATOM 961 C CA . GLU A 1 122 ? -18.365 6.580 23.601 1.00 86.38 122 GLU A CA 1
ATOM 962 C C . GLU A 1 122 ? -18.052 6.643 22.095 1.00 86.38 122 GLU A C 1
ATOM 964 O O . GLU A 1 122 ? -18.664 5.932 21.290 1.00 86.38 122 GLU A O 1
ATOM 969 N N . LEU A 1 123 ? -17.030 7.410 21.697 1.00 84.25 123 LEU A N 1
ATOM 970 C CA . LEU A 1 123 ? -16.654 7.554 20.286 1.00 84.25 123 LEU A CA 1
ATOM 971 C C . LEU A 1 123 ? -16.252 6.233 19.619 1.00 84.25 123 LEU A C 1
ATOM 973 O O . LEU A 1 123 ? -16.551 6.049 18.437 1.00 84.25 123 LEU A O 1
ATOM 977 N N . ILE A 1 124 ? -15.628 5.289 20.335 1.00 85.62 124 ILE A N 1
ATOM 978 C CA . ILE A 1 124 ? -15.198 4.005 19.741 1.00 85.62 124 ILE A CA 1
ATOM 979 C C . ILE A 1 124 ? -16.371 3.144 19.258 1.00 85.62 124 ILE A C 1
ATOM 981 O O . ILE A 1 124 ? -16.181 2.213 18.470 1.00 85.62 124 ILE A O 1
ATOM 985 N N . ASP A 1 125 ? -17.578 3.419 19.744 1.00 82.69 125 ASP A N 1
ATOM 986 C CA . ASP A 1 125 ? -18.792 2.726 19.334 1.00 82.69 125 ASP A CA 1
ATOM 987 C C . ASP A 1 125 ? -19.458 3.371 18.113 1.00 82.69 125 ASP A C 1
ATOM 989 O O . ASP A 1 125 ? -20.409 2.808 17.564 1.00 82.69 125 ASP A O 1
ATOM 993 N N . THR A 1 126 ? -18.913 4.489 17.632 1.00 80.56 126 THR A N 1
ATOM 994 C CA . THR A 1 126 ? -19.458 5.280 16.529 1.00 80.56 126 THR A CA 1
ATOM 995 C C . THR A 1 126 ? -18.536 5.290 15.310 1.00 80.56 126 THR A C 1
ATOM 997 O O . THR A 1 126 ? -17.323 5.117 15.401 1.00 80.56 126 THR A O 1
ATOM 1000 N N . SER A 1 127 ? -19.117 5.495 14.130 1.00 77.56 127 SER A N 1
ATOM 1001 C CA . SER A 1 127 ? -18.378 5.853 12.918 1.00 77.56 127 SER A CA 1
ATOM 1002 C C . SER A 1 127 ? -18.913 7.176 12.403 1.00 77.56 127 SER A C 1
ATOM 1004 O O . SER A 1 127 ? -20.131 7.334 12.299 1.00 77.56 127 SER A O 1
ATOM 1006 N N . GLY A 1 128 ? -18.028 8.104 12.057 1.00 75.81 128 GLY A N 1
ATOM 1007 C CA . GLY A 1 128 ? -18.427 9.462 11.716 1.00 75.81 128 GLY A CA 1
ATOM 1008 C C . GLY A 1 128 ? -17.524 10.108 10.680 1.00 75.81 128 GLY A C 1
ATOM 1009 O O . GLY A 1 128 ? -16.325 9.833 10.596 1.00 75.81 128 GLY A O 1
ATOM 1010 N N . ILE A 1 129 ? -18.134 10.991 9.898 1.00 74.25 129 ILE A N 1
ATOM 1011 C CA . ILE A 1 129 ? -17.444 11.951 9.047 1.00 74.25 129 ILE A CA 1
ATOM 1012 C C . ILE A 1 129 ? -17.730 13.323 9.656 1.00 74.25 129 ILE A C 1
ATOM 1014 O O . ILE A 1 129 ? -18.895 13.695 9.795 1.00 74.25 129 ILE A O 1
ATOM 1018 N N . GLY A 1 130 ? -16.681 14.035 10.064 1.00 68.88 130 GLY A N 1
ATOM 1019 C CA . GLY A 1 130 ? -16.787 15.378 10.630 1.00 68.88 130 GLY A CA 1
ATOM 1020 C C . GLY A 1 130 ? -17.305 16.393 9.612 1.00 68.88 130 GLY A C 1
ATOM 1021 O O . GLY A 1 130 ? -17.322 16.127 8.406 1.00 68.88 130 GLY A O 1
ATOM 1022 N N . ASP A 1 131 ? -17.712 17.567 10.096 1.00 62.31 131 ASP A N 1
ATOM 1023 C CA . ASP A 1 131 ? -18.194 18.641 9.228 1.00 62.31 131 ASP A CA 1
ATOM 1024 C C . ASP A 1 131 ? -17.127 19.023 8.185 1.00 62.31 131 ASP A C 1
ATOM 1026 O O . ASP A 1 131 ? -15.921 18.918 8.429 1.00 62.31 131 ASP A O 1
ATOM 1030 N N . HIS A 1 132 ? -17.569 19.344 6.970 1.00 64.50 132 HIS A N 1
ATOM 1031 C CA . HIS A 1 132 ? -16.720 19.490 5.774 1.00 64.50 132 HIS A CA 1
ATOM 1032 C C . HIS A 1 132 ? -15.893 18.250 5.361 1.00 64.50 132 HIS A C 1
ATOM 1034 O O . HIS A 1 132 ? -15.142 18.316 4.395 1.00 64.50 132 HIS A O 1
ATOM 1040 N N . ARG A 1 133 ? -16.097 17.082 5.992 1.00 63.94 133 ARG A N 1
ATOM 1041 C CA . ARG A 1 133 ? -15.452 15.785 5.677 1.00 63.94 133 ARG A CA 1
ATOM 1042 C C . ARG A 1 133 ? -13.937 15.753 5.860 1.00 63.94 133 ARG A C 1
ATOM 1044 O O . ARG A 1 133 ? -13.262 14.913 5.272 1.00 63.94 133 ARG A O 1
ATOM 1051 N N . HIS A 1 134 ? -13.414 16.633 6.706 1.00 77.62 134 HIS A N 1
ATOM 1052 C CA . HIS A 1 134 ? -11.982 16.698 6.995 1.00 77.62 134 HIS A CA 1
ATOM 1053 C C . HIS A 1 134 ? -11.550 15.723 8.090 1.00 77.62 134 HIS A C 1
ATOM 1055 O O . HIS A 1 134 ? -10.360 15.594 8.337 1.00 77.62 134 HIS A O 1
ATOM 1061 N N . ILE A 1 135 ? -12.494 15.046 8.752 1.00 86.00 135 ILE A N 1
ATOM 1062 C CA . ILE A 1 135 ? -12.226 14.013 9.753 1.00 86.00 135 ILE A CA 1
ATOM 1063 C C . ILE A 1 135 ? -13.056 12.786 9.400 1.00 86.00 135 ILE A C 1
ATOM 1065 O O . ILE A 1 135 ? -14.264 12.888 9.205 1.00 86.00 135 ILE A O 1
ATOM 1069 N N . ILE A 1 136 ? -12.417 11.626 9.345 1.00 88.75 136 ILE A N 1
ATOM 1070 C CA . ILE A 1 136 ? -13.064 10.325 9.216 1.00 88.75 136 ILE A CA 1
ATOM 1071 C C . ILE A 1 136 ? -12.586 9.478 10.386 1.00 88.75 136 ILE A C 1
ATOM 1073 O O . ILE A 1 136 ? -11.385 9.230 10.524 1.00 88.75 136 ILE A O 1
ATOM 1077 N N . ALA A 1 137 ? -13.522 9.029 11.215 1.00 90.25 137 ALA A N 1
ATOM 1078 C CA . ALA A 1 137 ? -13.216 8.233 12.391 1.00 90.25 137 ALA A CA 1
ATOM 1079 C C . ALA A 1 137 ? -14.095 6.981 12.457 1.00 90.25 137 ALA A C 1
ATOM 1081 O O . ALA A 1 137 ? -15.293 7.035 12.171 1.00 90.25 137 ALA A O 1
ATOM 1082 N N . TYR A 1 138 ? -13.486 5.835 12.761 1.00 90.38 138 TYR A N 1
ATOM 1083 C CA . TYR A 1 138 ? -14.198 4.562 12.860 1.00 90.38 138 TYR A CA 1
ATOM 1084 C C . TYR A 1 138 ? -13.420 3.519 13.674 1.00 90.38 138 TYR A C 1
ATOM 1086 O O . TYR A 1 138 ? -12.184 3.475 13.622 1.00 90.38 138 TYR A O 1
ATOM 1094 N N . PRO A 1 139 ? -14.120 2.615 14.381 1.00 90.44 139 PRO A N 1
ATOM 1095 C CA . PRO A 1 139 ? -13.492 1.488 15.042 1.00 90.44 139 PRO A CA 1
ATOM 1096 C C . PRO A 1 139 ? -13.018 0.438 14.039 1.00 90.44 139 PRO A C 1
ATOM 1098 O O . PRO A 1 139 ? -13.691 0.102 13.065 1.00 90.44 139 PRO A O 1
ATOM 1101 N N . ILE A 1 140 ? -11.875 -0.162 14.344 1.00 89.81 140 ILE A N 1
ATOM 1102 C CA . ILE A 1 140 ? -11.368 -1.376 13.706 1.00 89.81 140 ILE A CA 1
ATOM 1103 C C . ILE A 1 140 ? -11.022 -2.410 14.784 1.00 89.81 140 ILE A C 1
ATOM 1105 O O . ILE A 1 140 ? -11.090 -2.143 15.986 1.00 89.81 140 ILE A O 1
ATOM 1109 N N . SER A 1 141 ? -10.652 -3.621 14.358 1.00 88.94 141 SER A N 1
ATOM 1110 C CA . SER A 1 141 ? -10.214 -4.689 15.268 1.00 88.94 141 SER A CA 1
ATOM 1111 C C . SER A 1 141 ? -11.234 -4.984 16.380 1.00 88.94 141 SER A C 1
ATOM 1113 O O . SER A 1 141 ? -10.883 -5.026 17.557 1.00 88.94 141 SER A O 1
ATOM 1115 N N . CYS A 1 142 ? -12.510 -5.139 16.009 1.00 87.25 142 CYS A N 1
ATOM 1116 C CA . CYS A 1 142 ? -13.615 -5.377 16.945 1.00 87.25 142 CYS A CA 1
ATOM 1117 C C . CYS A 1 142 ? -13.712 -4.310 18.053 1.00 87.25 142 CYS A C 1
ATOM 1119 O O . CYS A 1 142 ? -13.843 -4.647 19.227 1.00 87.25 142 CYS A O 1
ATOM 1121 N N . LYS A 1 143 ? -13.627 -3.023 17.679 1.00 87.25 143 LYS A N 1
ATOM 1122 C CA . LYS A 1 143 ? -13.715 -1.875 18.603 1.00 87.25 143 LYS A CA 1
ATOM 1123 C C . LYS A 1 143 ? -12.611 -1.851 19.669 1.00 87.25 143 LYS A C 1
ATOM 1125 O O . LYS A 1 143 ? -12.834 -1.408 20.797 1.00 87.25 143 LYS A O 1
ATOM 1130 N N . ARG A 1 144 ? -11.425 -2.362 19.330 1.00 89.81 144 ARG A N 1
ATOM 1131 C CA . ARG A 1 144 ? -10.215 -2.259 20.166 1.00 89.81 144 ARG A CA 1
ATOM 1132 C C . ARG A 1 144 ? -9.297 -1.125 19.745 1.00 89.81 144 ARG A C 1
ATOM 1134 O O . ARG A 1 144 ? -8.480 -0.697 20.547 1.00 89.81 144 ARG A O 1
ATOM 1141 N N . ILE A 1 145 ? -9.431 -0.665 18.504 1.00 91.12 145 ILE A N 1
ATOM 1142 C CA . ILE A 1 145 ? -8.654 0.442 17.960 1.00 91.12 145 ILE A CA 1
ATOM 1143 C C . ILE A 1 145 ? -9.627 1.415 17.304 1.00 91.12 145 ILE A C 1
ATOM 1145 O O . ILE A 1 145 ? -10.445 0.997 16.481 1.00 91.12 145 ILE A O 1
ATOM 1149 N N . TYR A 1 146 ? -9.518 2.692 17.638 1.00 92.56 146 TYR A N 1
ATOM 1150 C CA . TYR A 1 146 ? -10.217 3.780 16.978 1.00 92.56 146 TYR A CA 1
ATOM 1151 C C . TYR A 1 146 ? -9.280 4.437 15.962 1.00 92.56 146 TYR A C 1
ATOM 1153 O O . TYR A 1 146 ? -8.221 4.958 16.314 1.00 92.56 146 TYR A O 1
ATOM 1161 N N . ASN A 1 147 ? -9.628 4.342 14.677 1.00 92.56 147 ASN A N 1
ATOM 1162 C CA . ASN A 1 147 ? -8.854 4.942 13.598 1.00 92.56 147 ASN A CA 1
ATOM 1163 C C . ASN A 1 147 ? -9.408 6.325 13.294 1.00 92.56 147 ASN A C 1
ATOM 1165 O O . ASN A 1 147 ? -10.549 6.430 12.851 1.00 92.56 147 ASN A O 1
ATOM 1169 N N . ILE A 1 148 ? -8.570 7.344 13.436 1.00 91.69 148 ILE A N 1
ATOM 1170 C CA . ILE A 1 148 ? -8.896 8.726 13.097 1.00 91.69 148 ILE A CA 1
ATOM 1171 C C . ILE A 1 148 ? -8.019 9.135 11.922 1.00 91.69 148 ILE A C 1
ATOM 1173 O O . ILE A 1 148 ? -6.815 8.870 11.888 1.00 91.69 148 ILE A O 1
ATOM 1177 N N . SER A 1 149 ? -8.625 9.733 10.910 1.00 91.06 149 SER A N 1
ATOM 1178 C CA . SER A 1 149 ? -7.924 10.283 9.758 1.00 91.06 149 SER A CA 1
ATOM 1179 C C . SER A 1 149 ? -8.418 11.693 9.517 1.00 91.06 149 SER A C 1
ATOM 1181 O O . SER A 1 149 ? -9.624 11.893 9.388 1.00 91.06 149 SER A O 1
ATOM 1183 N N . THR A 1 150 ? -7.501 12.651 9.479 1.00 89.62 150 THR A N 1
ATOM 1184 C CA . THR A 1 150 ? -7.815 14.051 9.209 1.00 89.62 150 THR A CA 1
ATOM 1185 C C . THR A 1 150 ? -7.108 14.529 7.956 1.00 89.62 150 THR A C 1
ATOM 1187 O O . THR A 1 150 ? -6.055 14.001 7.602 1.00 89.62 150 THR A O 1
ATOM 1190 N N . THR A 1 151 ? -7.679 15.521 7.286 1.00 88.19 151 THR A N 1
ATOM 1191 C CA . THR A 1 151 ? -7.037 16.250 6.190 1.00 88.19 151 THR A CA 1
ATOM 1192 C C . THR A 1 151 ? -7.001 17.729 6.527 1.00 88.19 151 THR A C 1
ATOM 1194 O O . THR A 1 151 ? -8.011 18.294 6.951 1.00 88.19 151 THR A O 1
ATOM 1197 N N . GLN A 1 152 ? -5.853 18.358 6.324 1.00 84.56 152 GLN A N 1
ATOM 1198 C CA . GLN A 1 152 ? -5.656 19.783 6.568 1.00 84.56 152 GLN A CA 1
ATOM 1199 C C . GLN A 1 152 ? -4.730 20.384 5.510 1.00 84.56 152 GLN A C 1
ATOM 1201 O O . GLN A 1 152 ? -3.913 19.647 4.953 1.00 84.56 152 GLN A O 1
ATOM 1206 N N . PRO A 1 153 ? -4.817 21.701 5.250 1.00 87.25 153 PRO A N 1
ATOM 1207 C CA . PRO A 1 153 ? -3.871 22.379 4.376 1.00 87.25 153 PRO A CA 1
ATOM 1208 C C . PRO A 1 153 ? -2.429 22.089 4.790 1.00 87.25 153 PRO A C 1
ATOM 1210 O O . PRO A 1 153 ? -2.083 22.214 5.970 1.00 87.25 153 PRO A O 1
ATOM 1213 N N . ASP A 1 154 ? -1.604 21.679 3.830 1.00 82.62 154 ASP A N 1
ATOM 1214 C CA . ASP A 1 154 ? -0.199 21.390 4.096 1.00 82.62 154 ASP A CA 1
ATOM 1215 C C . ASP A 1 154 ? 0.624 22.679 4.034 1.00 82.62 154 ASP A C 1
ATOM 1217 O O . ASP A 1 154 ? 0.828 23.264 2.973 1.00 82.62 154 ASP A O 1
ATOM 1221 N N . ILE A 1 155 ? 1.100 23.127 5.193 1.00 78.88 155 ILE A N 1
ATOM 1222 C CA . ILE A 1 155 ? 2.011 24.273 5.309 1.00 78.88 155 ILE A CA 1
ATOM 1223 C C . ILE A 1 155 ? 3.490 23.850 5.304 1.00 78.88 155 ILE A C 1
ATOM 1225 O O . ILE A 1 155 ? 4.366 24.713 5.325 1.00 78.88 155 ILE A O 1
ATOM 1229 N N . ASN A 1 156 ? 3.771 22.541 5.273 1.00 75.00 156 ASN A N 1
ATOM 1230 C CA . ASN A 1 156 ? 5.108 21.943 5.248 1.00 75.00 156 ASN A CA 1
ATOM 1231 C C . ASN A 1 156 ? 5.254 20.966 4.061 1.00 75.00 156 ASN A C 1
ATOM 1233 O O . ASN A 1 156 ? 5.537 19.777 4.270 1.00 75.00 156 ASN A O 1
ATOM 1237 N N . PRO A 1 157 ? 5.100 21.454 2.816 1.00 64.19 157 PRO A N 1
ATOM 1238 C CA . PRO A 1 157 ? 5.055 20.603 1.637 1.00 64.19 157 PRO A CA 1
ATOM 1239 C C . PRO A 1 157 ? 6.342 19.796 1.453 1.00 64.19 157 PRO A C 1
ATOM 1241 O O . PRO A 1 157 ? 7.454 20.217 1.803 1.00 64.19 157 PRO A O 1
ATOM 1244 N N . ALA A 1 158 ? 6.206 18.616 0.851 1.00 63.97 158 ALA A N 1
ATOM 1245 C CA . ALA A 1 158 ? 7.355 17.787 0.529 1.00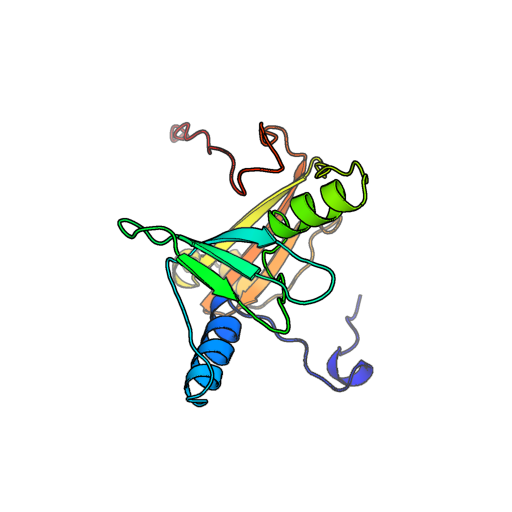 63.97 158 ALA A CA 1
ATOM 1246 C C . ALA A 1 158 ? 8.257 18.487 -0.498 1.00 63.97 158 ALA A C 1
ATOM 1248 O O . ALA A 1 158 ? 7.839 18.777 -1.611 1.00 63.97 158 ALA A O 1
ATOM 1249 N N . ILE A 1 159 ? 9.545 18.651 -0.164 1.00 62.16 159 ILE A N 1
ATOM 1250 C CA . ILE A 1 159 ? 10.564 19.242 -1.061 1.00 62.16 159 ILE A CA 1
ATOM 1251 C C . ILE A 1 159 ? 10.648 18.485 -2.405 1.00 62.16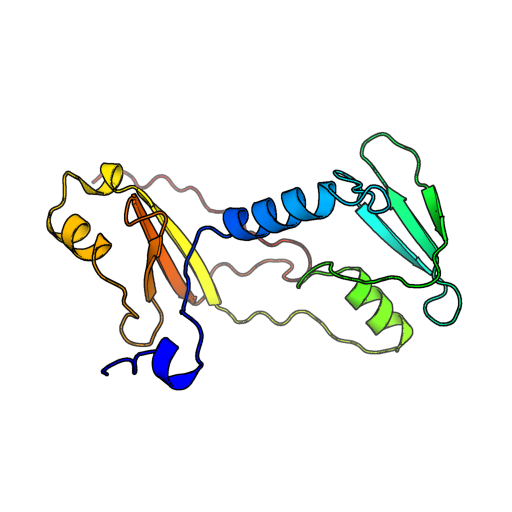 159 ILE A C 1
ATOM 1253 O O . ILE A 1 159 ? 11.052 19.041 -3.421 1.00 62.16 159 ILE A O 1
ATOM 1257 N N . SER A 1 160 ? 10.276 17.199 -2.425 1.00 65.38 160 SER A N 1
ATOM 1258 C CA . SER A 1 160 ? 10.180 16.397 -3.647 1.00 65.38 160 SER A CA 1
ATOM 1259 C C . SER A 1 160 ? 9.002 15.413 -3.555 1.00 65.38 160 SER A C 1
ATOM 1261 O O . SER A 1 160 ? 9.174 14.290 -3.055 1.00 65.38 160 SER A O 1
ATOM 1263 N N . PRO A 1 161 ? 7.804 15.803 -4.041 1.00 62.97 161 PRO A N 1
ATOM 1264 C CA . PRO A 1 161 ? 6.587 14.986 -3.977 1.00 62.97 161 PRO A CA 1
ATOM 1265 C C . PRO A 1 161 ? 6.728 13.637 -4.689 1.00 62.97 161 PRO A C 1
ATOM 1267 O O . PRO A 1 161 ? 6.076 12.663 -4.314 1.00 62.97 161 PRO A O 1
ATOM 1270 N N . SER A 1 162 ? 7.634 13.531 -5.659 1.00 63.56 162 SER A N 1
ATOM 1271 C CA . SER A 1 162 ? 7.939 12.301 -6.394 1.00 63.56 162 SER A CA 1
ATOM 1272 C C . SER A 1 162 ? 8.849 11.316 -5.646 1.00 63.56 162 SER A C 1
ATOM 1274 O O . SER A 1 162 ? 8.836 10.134 -5.977 1.00 63.56 162 SER A O 1
ATOM 1276 N N . LYS A 1 163 ? 9.594 11.734 -4.607 1.00 61.78 163 LYS A N 1
ATOM 1277 C CA . LYS A 1 163 ? 10.639 10.888 -3.983 1.00 61.78 163 LYS A CA 1
ATOM 1278 C C . LYS A 1 163 ? 10.267 10.245 -2.647 1.00 61.78 163 LYS A C 1
ATOM 1280 O O . LYS A 1 163 ? 10.558 9.068 -2.454 1.00 61.78 163 LYS A O 1
ATOM 1285 N N . THR A 1 164 ? 9.618 10.965 -1.729 1.00 58.41 164 THR A N 1
ATOM 1286 C CA . THR A 1 164 ? 9.449 10.477 -0.339 1.00 58.41 164 THR A CA 1
ATOM 1287 C C . THR A 1 164 ? 8.016 10.615 0.146 1.00 58.41 164 THR A C 1
ATOM 1289 O O . THR A 1 164 ? 7.381 11.630 -0.107 1.00 58.41 164 THR A O 1
ATOM 1292 N N . TYR A 1 165 ? 7.474 9.581 0.794 1.00 53.41 165 TYR A N 1
ATOM 1293 C CA . TYR A 1 165 ? 6.088 9.540 1.293 1.00 53.41 165 TYR A CA 1
ATOM 1294 C C . TYR A 1 165 ? 5.863 10.321 2.594 1.00 53.41 165 TYR A C 1
ATOM 1296 O O . TYR A 1 165 ? 4.720 10.550 2.966 1.00 53.41 165 TYR A O 1
ATOM 1304 N N . THR A 1 166 ? 6.938 10.695 3.280 1.00 55.19 166 THR A N 1
ATOM 1305 C CA . THR A 1 166 ? 6.929 11.352 4.586 1.00 55.19 166 THR A CA 1
ATOM 1306 C C . THR A 1 166 ? 7.863 12.557 4.561 1.00 55.19 166 THR A C 1
ATOM 1308 O O . THR A 1 166 ? 8.992 12.481 4.068 1.00 55.19 166 THR A O 1
ATOM 1311 N N . THR A 1 167 ? 7.391 13.685 5.080 1.00 54.34 167 THR A N 1
ATOM 1312 C CA . THR A 1 167 ? 8.225 14.844 5.410 1.00 54.34 167 THR A CA 1
ATOM 1313 C C . THR A 1 167 ? 8.752 14.692 6.840 1.00 54.34 167 THR A C 1
ATOM 1315 O O . THR A 1 167 ? 8.216 13.912 7.627 1.00 54.34 167 THR A O 1
ATOM 1318 N N . LYS A 1 168 ? 9.867 15.358 7.173 1.00 46.94 168 LYS A N 1
ATOM 1319 C CA . LYS A 1 168 ? 10.367 15.379 8.557 1.00 46.94 168 LYS A CA 1
ATOM 1320 C C . LYS A 1 168 ? 9.317 16.053 9.443 1.00 46.94 168 LYS A C 1
ATOM 1322 O O . LYS A 1 168 ? 8.978 17.204 9.190 1.00 46.94 168 LYS A O 1
ATOM 1327 N N . GLU A 1 169 ? 8.880 15.374 10.498 1.00 40.28 169 GLU A N 1
ATOM 1328 C CA . GLU A 1 169 ? 8.227 16.033 11.628 1.00 40.28 169 GLU A CA 1
ATOM 1329 C C . GLU A 1 169 ? 9.244 16.970 12.298 1.00 40.28 169 GLU A C 1
ATOM 1331 O O . GLU A 1 169 ? 10.387 16.587 12.563 1.00 40.28 169 GLU A O 1
ATOM 1336 N N . SER A 1 170 ? 8.858 18.220 12.551 1.00 38.31 170 SER A N 1
ATOM 1337 C CA . SER A 1 170 ? 9.582 19.069 13.490 1.00 38.31 170 SER A CA 1
ATOM 1338 C C . SER A 1 170 ? 9.162 18.659 14.900 1.00 38.31 170 SER A C 1
ATOM 1340 O O . SER A 1 170 ? 8.131 19.114 15.394 1.00 38.31 170 SER A O 1
ATOM 1342 N N . GLU A 1 171 ? 9.935 17.795 15.554 1.00 34.56 171 GLU A N 1
ATOM 1343 C CA . GLU A 1 171 ? 9.811 17.611 17.000 1.00 34.56 171 GLU A CA 1
ATOM 1344 C C . GLU A 1 171 ? 10.295 18.889 17.700 1.00 34.56 171 GLU A C 1
ATOM 1346 O O . GLU A 1 171 ? 11.472 19.039 18.026 1.00 34.56 171 GLU A O 1
ATOM 1351 N N . THR A 1 172 ? 9.388 19.835 17.931 1.00 37.09 172 THR A N 1
ATOM 1352 C CA . THR A 1 172 ? 9.564 20.796 19.020 1.00 37.09 172 THR A CA 1
ATOM 1353 C C . THR A 1 172 ? 8.783 20.226 20.199 1.00 37.09 172 THR A C 1
ATOM 1355 O O . THR A 1 172 ? 7.558 20.126 20.098 1.00 37.09 172 THR A O 1
ATOM 1358 N N . PRO A 1 173 ? 9.434 19.813 21.301 1.00 32.16 173 PRO A N 1
ATOM 1359 C CA . PRO A 1 173 ? 8.716 19.342 22.474 1.00 32.16 173 PRO A CA 1
ATOM 1360 C C . PRO A 1 173 ? 7.772 20.454 22.922 1.00 32.16 173 PRO A C 1
ATOM 1362 O O . PRO A 1 173 ? 8.214 21.572 23.193 1.00 32.16 173 PRO A O 1
ATOM 1365 N N . CYS A 1 174 ? 6.473 20.166 22.980 1.00 33.66 174 CYS A N 1
ATOM 1366 C CA . CYS A 1 174 ? 5.523 21.064 23.616 1.00 33.66 174 CYS A CA 1
ATOM 1367 C C . CYS A 1 174 ? 5.959 21.205 25.081 1.00 33.66 174 CYS A C 1
ATOM 1369 O O . CYS A 1 174 ? 5.932 20.236 25.845 1.00 33.66 174 CYS A O 1
ATOM 1371 N N . SER A 1 175 ? 6.449 22.387 25.458 1.00 39.81 175 SER A N 1
ATOM 1372 C CA . SER A 1 175 ? 6.728 22.708 26.852 1.00 39.81 175 SER A CA 1
ATOM 1373 C C . SER A 1 175 ? 5.411 22.607 27.608 1.00 39.81 175 SER A C 1
ATOM 1375 O O . SER A 1 175 ? 4.478 23.350 27.305 1.00 39.81 175 SER A O 1
ATOM 1377 N N . LYS A 1 176 ? 5.337 21.670 28.556 1.00 37.12 176 LYS A N 1
ATOM 1378 C CA . LYS A 1 176 ? 4.197 21.530 29.464 1.00 37.12 176 LYS A CA 1
ATOM 1379 C C . LYS A 1 176 ? 3.886 22.898 30.084 1.00 37.12 176 LYS A C 1
ATOM 1381 O O . LYS A 1 176 ? 4.772 23.487 30.704 1.00 37.12 176 LYS A O 1
ATOM 1386 N N . ALA A 1 177 ? 2.666 23.379 29.859 1.00 35.25 177 ALA A N 1
ATOM 1387 C CA . ALA A 1 177 ? 2.048 24.447 30.636 1.00 35.25 177 ALA A CA 1
ATOM 1388 C C . ALA A 1 177 ? 1.375 23.844 31.874 1.00 35.25 177 ALA A C 1
ATOM 1390 O O . ALA A 1 177 ? 0.907 22.685 31.768 1.00 35.25 177 ALA A O 1
#

Secondary structure (DSSP, 8-state):
-----HHHHHSS------THHHHHHHHHHHTT-TT-----SEEEEEEE-TTTS-EEEEEETTS--EEEE-S-------TT-HHHHHHHHHTT----PPP-SEEEEEEEEETGGGTT-HHHHHHTT--EE-GGG-EEEEEETTTTEEEEEEEEE-SS--S-TTT-S-PPP--------

Sequence (177 aa):
MESGCIREEYGDPHMVGHRSSPTQGLYNKCKKYPDLKFHCGTSVDEVRDLSSKPSFTISSRGAEMERVDCDVFLACGGIKSRMREMMLRDWGVDAEVVDSEQAAYRILLTREQMEDDLDFLELIDTSGIGDHRHIIAYPISCKRIYNISTTQPDINPAISPSKTYTTKESETPCSKA

InterPro domains:
  IPR036188 FAD/NAD(P)-binding domain superfamily [G3DSA:3.50.50.60] (2-174)
  IPR036188 FAD/NAD(P)-binding domain superfamily [SSF51905] (10-98)
  IPR050493 FAD-dependent Monooxygenases in Biosynthesis and Metabolism [PTHR13789] (7-157)

pLDDT: mean 82.43, std 15.75, range [32.16, 97.56]

Radius of gyration: 22.11 Å; chains: 1; bounding box: 54×48×58 Å

Foldseek 3Di:
DPPDQVCVVPVDHDDDADPVVVVVVVVVVQVVDPVDDDDPQKDWDDWPDQPAKIKTWIDHVPDDIDIDIDRDDDQPPPPLGPVVVVVCVVVVHDDDDDDPQKDKDKDKDFCVNCVVPPVSNVCLVDWDQDPVRQWTWYHHPVSGIIMIMGMDGDPPDDPGPSPDPDDDDPPPPDDDD